Protein AF-A0A7N5KHZ0-F1 (afdb_monomer_lite)

pLDDT: mean 70.17, std 13.15, range [31.8, 85.38]

Sequence (88 aa):
IVLENVKVMQTKVPKSRKGKKSKSVNKDPYIFKRLLGRASVITVLQNPLTDGLHPVVRNHSAMLQRPVLSDRNNTVLCFFFINTQIKF

Secondary structure (DSSP, 8-state):
-EEEEEEEEEEE-PPPPTT-PPPPEEE--EEEEEE--GGGEEEEEE-GGGSSSPPEEEE-S------EEEETTS-EEEEE--------

Radius of gyration: 15.02 Å; chains: 1; bounding box: 32×31×41 Å

Organism: Ailuropoda melanoleuca (NCBI:txid9646)

Structure (mmCIF, N/CA/C/O backbone):
data_AF-A0A7N5KHZ0-F1
#
_entry.id   AF-A0A7N5KHZ0-F1
#
loop_
_atom_site.group_PDB
_atom_site.id
_atom_site.type_symbol
_atom_site.label_atom_id
_atom_site.label_alt_id
_atom_site.label_comp_id
_atom_site.label_asym_id
_atom_site.label_entity_id
_atom_site.label_seq_id
_atom_site.pdbx_PDB_ins_code
_atom_site.Cartn_x
_atom_site.Cartn_y
_atom_site.Cartn_z
_atom_site.occupancy
_atom_site.B_iso_or_equiv
_atom_site.auth_seq_id
_atom_site.auth_comp_id
_atom_site.auth_asym_id
_atom_site.auth_atom_id
_atom_site.pdbx_PDB_model_num
ATOM 1 N N . ILE A 1 1 ? 9.436 -5.945 0.400 1.00 76.62 1 ILE A N 1
ATOM 2 C CA . ILE A 1 1 ? 8.948 -5.646 -0.965 1.00 76.62 1 ILE A CA 1
ATOM 3 C C . ILE A 1 1 ? 9.265 -4.186 -1.234 1.00 76.62 1 ILE A C 1
ATOM 5 O O . ILE A 1 1 ? 9.008 -3.362 -0.360 1.00 76.62 1 ILE A O 1
ATOM 9 N N . VAL A 1 2 ? 9.896 -3.891 -2.368 1.00 80.94 2 VAL A N 1
ATOM 10 C CA . VAL A 1 2 ? 10.161 -2.517 -2.814 1.00 80.94 2 VAL A CA 1
ATOM 11 C C . VAL A 1 2 ? 9.067 -2.162 -3.808 1.00 80.94 2 VAL A C 1
ATOM 13 O O . VAL A 1 2 ? 8.819 -2.942 -4.722 1.00 80.94 2 VAL A O 1
ATOM 16 N N . LEU A 1 3 ? 8.402 -1.031 -3.606 1.00 81.06 3 LEU A N 1
ATOM 17 C CA . LEU A 1 3 ? 7.461 -0.468 -4.565 1.00 81.06 3 LEU A CA 1
ATOM 18 C C . LEU A 1 3 ? 7.960 0.911 -4.991 1.00 81.06 3 LEU A C 1
ATOM 20 O O . LEU A 1 3 ? 8.448 1.682 -4.161 1.00 81.06 3 LEU A O 1
ATOM 24 N N . GLU A 1 4 ? 7.825 1.223 -6.267 1.00 85.31 4 GLU A N 1
ATOM 25 C CA . GLU A 1 4 ? 8.153 2.527 -6.841 1.00 85.31 4 GLU A CA 1
ATOM 26 C C . GLU A 1 4 ? 6.860 3.163 -7.349 1.00 85.31 4 GLU A C 1
ATOM 28 O O . GLU A 1 4 ? 5.897 2.453 -7.603 1.00 85.31 4 GLU A O 1
ATOM 33 N N . ASN A 1 5 ? 6.805 4.490 -7.450 1.00 85.38 5 ASN A N 1
ATOM 34 C CA . ASN A 1 5 ? 5.686 5.211 -8.065 1.00 85.38 5 ASN A CA 1
ATOM 35 C C . ASN A 1 5 ? 4.299 4.867 -7.490 1.00 85.38 5 ASN A C 1
ATOM 37 O O . ASN A 1 5 ? 3.316 4.674 -8.206 1.00 85.38 5 ASN A O 1
ATOM 41 N N . VAL A 1 6 ? 4.214 4.812 -6.163 1.00 80.94 6 VAL A N 1
ATOM 42 C CA . VAL A 1 6 ? 3.051 4.292 -5.447 1.00 80.94 6 VAL A CA 1
ATOM 43 C C . VAL A 1 6 ? 2.072 5.399 -5.088 1.00 80.94 6 VAL A C 1
ATOM 45 O O . VAL A 1 6 ? 2.444 6.404 -4.481 1.00 80.94 6 VAL A O 1
ATOM 48 N N . LYS A 1 7 ? 0.786 5.168 -5.336 1.00 85.12 7 LYS A N 1
ATOM 49 C CA . LYS A 1 7 ? -0.314 5.959 -4.786 1.00 85.12 7 LYS A CA 1
ATOM 50 C C . LYS A 1 7 ? -0.845 5.299 -3.516 1.00 85.12 7 LYS A C 1
ATOM 52 O O . LYS A 1 7 ? -1.340 4.172 -3.543 1.00 85.12 7 LYS A O 1
ATOM 57 N N . VAL A 1 8 ? -0.769 6.002 -2.389 1.00 83.31 8 VAL A N 1
ATOM 58 C CA . VAL A 1 8 ? -1.346 5.542 -1.120 1.00 83.31 8 VAL A CA 1
ATOM 59 C C . VAL A 1 8 ? -2.776 6.023 -1.024 1.00 83.31 8 VAL A C 1
ATOM 61 O O . VAL A 1 8 ? -2.981 7.197 -0.797 1.00 83.31 8 VAL A O 1
ATOM 64 N N . MET A 1 9 ? -3.764 5.151 -1.127 1.00 82.81 9 MET A N 1
ATOM 65 C CA . MET A 1 9 ? -5.153 5.494 -0.849 1.00 82.81 9 MET A CA 1
ATOM 66 C C . MET A 1 9 ? -5.439 5.355 0.644 1.00 82.81 9 MET A C 1
ATOM 68 O O . MET A 1 9 ? -5.420 4.257 1.214 1.00 82.81 9 MET A O 1
ATOM 72 N N . GLN A 1 10 ? -5.676 6.489 1.300 1.00 81.56 10 GLN A N 1
ATOM 73 C CA . GLN A 1 10 ? -5.947 6.533 2.729 1.00 81.56 10 GLN A CA 1
ATOM 74 C C . GLN A 1 10 ? -7.189 7.365 3.027 1.00 81.56 10 GLN A C 1
ATOM 76 O O . GLN A 1 10 ? -7.183 8.594 2.979 1.00 81.56 10 GLN A O 1
ATOM 81 N N . THR A 1 11 ? -8.230 6.691 3.503 1.00 81.62 11 THR A N 1
ATOM 82 C CA . THR A 1 11 ? -9.374 7.364 4.109 1.00 81.62 11 THR A CA 1
ATOM 83 C C . THR A 1 11 ? -9.080 7.664 5.577 1.00 81.62 11 THR A C 1
ATOM 85 O O . THR A 1 11 ? -8.819 6.765 6.375 1.00 81.62 11 THR A O 1
ATOM 88 N N . LYS A 1 12 ? -9.103 8.944 5.947 1.00 78.94 12 LYS A N 1
ATOM 89 C CA . LYS A 1 12 ? -8.968 9.408 7.329 1.00 78.94 12 LYS A CA 1
ATOM 90 C C . LYS A 1 12 ? -10.341 9.793 7.851 1.00 78.94 12 LYS A C 1
ATOM 92 O O . LYS A 1 12 ? -11.027 10.613 7.248 1.00 78.94 12 LYS A O 1
ATOM 97 N N . VAL A 1 13 ? -10.726 9.250 8.998 1.00 80.88 13 VAL A N 1
ATOM 98 C CA . VAL A 1 13 ? -11.872 9.760 9.753 1.00 80.88 13 VAL A CA 1
ATOM 99 C C . VAL A 1 13 ? -11.326 10.803 10.733 1.00 80.88 13 VAL A C 1
ATOM 101 O O . VAL A 1 13 ? -10.542 10.443 11.614 1.00 80.88 13 VAL A O 1
ATOM 104 N N . PRO A 1 14 ? -11.647 12.099 10.571 1.00 79.94 14 PRO A N 1
ATOM 105 C CA . PRO A 1 14 ? -11.165 13.128 11.484 1.00 79.94 14 PRO A CA 1
ATOM 106 C C . PRO A 1 14 ? -11.647 12.837 12.906 1.00 79.94 14 PRO A C 1
ATOM 108 O O . PRO A 1 14 ? -12.783 12.393 13.091 1.00 79.94 14 PRO A O 1
ATOM 111 N N . LYS A 1 15 ? -10.829 13.133 13.922 1.00 79.19 15 LYS A N 1
ATOM 112 C CA . LYS A 1 15 ? -11.293 13.076 15.315 1.00 79.19 15 LYS A CA 1
ATOM 113 C C . LYS A 1 15 ? -12.434 14.080 15.483 1.00 79.19 15 LYS A C 1
ATOM 115 O O . LYS A 1 15 ? -12.248 15.271 15.254 1.00 79.19 15 LYS A O 1
ATOM 120 N N . SER A 1 16 ? -13.616 13.587 15.831 1.00 79.19 16 SER A N 1
ATOM 121 C CA . SER A 1 16 ? -14.796 14.425 16.019 1.00 79.19 16 SER A CA 1
ATOM 122 C C . SER A 1 16 ? -14.961 14.831 17.481 1.00 79.19 16 SER A C 1
ATOM 124 O O . SER A 1 16 ? -14.551 14.104 18.389 1.00 79.19 16 SER A O 1
ATOM 126 N N . ARG A 1 17 ? -15.600 15.981 17.719 1.00 76.75 17 ARG A N 1
ATOM 127 C CA . ARG A 1 17 ? -16.027 16.397 19.061 1.00 76.75 17 ARG A CA 1
ATOM 128 C C . ARG A 1 17 ? -17.080 15.408 19.581 1.00 76.75 17 ARG A C 1
ATOM 130 O O . ARG A 1 17 ? -17.912 14.924 18.810 1.00 76.75 17 ARG A O 1
ATOM 137 N N . LYS A 1 18 ? -17.034 15.113 20.887 1.00 77.06 18 LYS A N 1
ATOM 138 C CA . LYS A 1 18 ? -17.925 14.158 21.572 1.00 77.06 18 LYS A CA 1
ATOM 139 C C . LYS A 1 18 ? -19.385 14.382 21.145 1.00 77.06 18 LYS A C 1
ATOM 141 O O . LYS A 1 18 ? -19.898 15.488 21.279 1.00 77.06 18 LYS A O 1
ATOM 146 N N . GLY A 1 19 ? -20.011 13.345 20.585 1.00 76.69 19 GLY A N 1
ATOM 147 C CA . GLY A 1 19 ? -21.410 13.364 20.137 1.00 76.69 19 GLY A CA 1
ATOM 148 C C . GLY A 1 19 ? -21.658 13.657 18.649 1.00 76.69 19 GLY A C 1
ATOM 149 O O . GLY A 1 19 ? -22.797 13.533 18.212 1.00 76.69 19 GLY A O 1
ATOM 150 N N . LYS A 1 20 ? -20.643 13.995 17.837 1.00 80.56 20 LYS A N 1
ATOM 151 C CA . LYS A 1 20 ? -20.810 14.171 16.377 1.00 80.56 20 LYS A CA 1
ATOM 152 C C . LYS A 1 20 ? -20.050 13.101 15.595 1.00 80.56 20 LYS A C 1
ATOM 154 O O . LYS A 1 20 ? -18.908 12.801 15.928 1.00 80.56 20 LYS A O 1
ATOM 159 N N . LYS A 1 21 ? -20.641 12.556 14.527 1.00 79.31 21 LYS A N 1
ATOM 160 C CA . LYS A 1 21 ? -19.924 11.721 13.546 1.00 79.31 21 LYS A CA 1
ATOM 161 C C . LYS A 1 21 ? -19.241 12.635 12.522 1.00 79.31 21 LYS A C 1
ATOM 163 O O . LYS A 1 21 ? -19.883 13.533 11.983 1.00 79.31 21 LYS A O 1
ATOM 168 N N . SER A 1 22 ? -17.948 12.441 12.281 1.00 81.12 22 SER A N 1
ATOM 169 C CA . SER A 1 22 ? -17.194 13.181 11.263 1.00 81.12 22 SER A CA 1
ATOM 170 C C . SER A 1 22 ? -17.290 12.477 9.911 1.00 81.12 22 SER A C 1
ATOM 172 O O . SER A 1 22 ? -17.311 11.248 9.833 1.00 81.12 22 SER A O 1
ATOM 174 N N . LYS A 1 23 ? -17.346 13.259 8.828 1.00 85.38 23 LYS A N 1
ATOM 175 C CA . LYS A 1 23 ? -17.263 12.711 7.471 1.00 85.38 23 LYS A CA 1
ATOM 176 C C . LYS A 1 23 ? -15.846 12.200 7.222 1.00 85.38 23 LYS A C 1
ATOM 178 O O . LYS A 1 23 ? -14.873 12.868 7.573 1.00 85.38 23 LYS A O 1
ATOM 183 N N . SER A 1 24 ? -15.737 11.026 6.615 1.00 80.69 24 SER A N 1
ATOM 184 C CA . SER A 1 24 ? -14.462 10.482 6.162 1.00 80.69 24 SER A CA 1
ATOM 185 C C . SER A 1 24 ? -13.875 11.350 5.050 1.00 80.69 24 SER A C 1
ATOM 187 O O . SER A 1 24 ? -14.586 11.746 4.129 1.00 80.69 24 SER A O 1
ATOM 189 N N . VAL A 1 25 ? -12.576 11.619 5.117 1.00 82.19 25 VAL A N 1
ATOM 190 C CA . VAL A 1 25 ? -11.836 12.386 4.112 1.00 82.19 25 VAL A CA 1
ATOM 191 C C . VAL A 1 25 ? -10.826 11.460 3.454 1.00 82.19 25 VAL A C 1
ATOM 193 O O . VAL A 1 25 ? -9.979 10.892 4.144 1.00 82.19 25 VAL A O 1
ATOM 196 N N . ASN A 1 26 ? -10.891 11.316 2.131 1.00 82.38 26 ASN A N 1
ATOM 197 C CA . ASN A 1 26 ? -9.883 10.561 1.395 1.00 82.38 26 ASN A CA 1
ATOM 198 C C . ASN A 1 26 ? -8.663 11.444 1.096 1.00 82.38 26 ASN A C 1
ATOM 200 O O . ASN A 1 26 ? -8.813 12.578 0.638 1.00 82.38 26 ASN A O 1
ATOM 204 N N . LYS A 1 27 ? -7.460 10.948 1.388 1.00 82.06 27 LYS A N 1
ATOM 205 C CA . LYS A 1 27 ? -6.191 11.604 1.062 1.00 82.06 27 LYS A CA 1
ATOM 206 C C . LYS A 1 27 ? -5.289 10.589 0.391 1.00 82.06 27 LYS A C 1
ATOM 208 O O . LYS A 1 27 ? -4.908 9.609 1.027 1.00 82.06 27 LYS A O 1
ATOM 213 N N . ASP A 1 28 ? -4.900 10.896 -0.842 1.00 83.8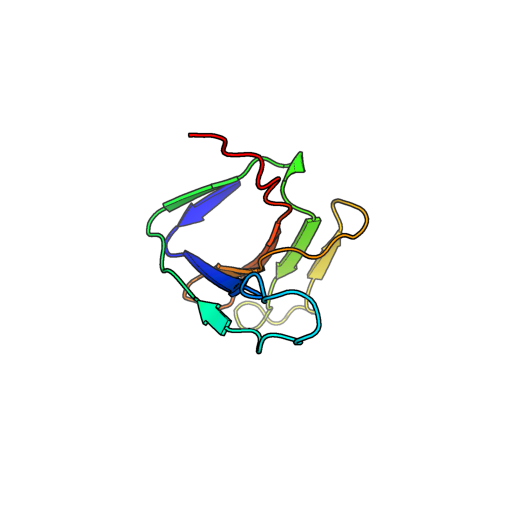8 28 ASP A N 1
ATOM 214 C CA . ASP A 1 28 ? -4.145 9.961 -1.661 1.00 83.88 28 ASP A CA 1
ATOM 215 C C . ASP A 1 28 ? -2.731 10.465 -1.996 1.00 83.88 28 ASP A C 1
ATOM 217 O O . ASP A 1 28 ? -2.503 10.925 -3.118 1.00 83.88 28 ASP A O 1
ATOM 221 N N . PRO A 1 29 ? -1.767 10.452 -1.055 1.00 83.44 29 PRO A N 1
ATOM 222 C CA . PRO A 1 29 ? -0.425 10.921 -1.364 1.00 83.44 29 PRO A CA 1
ATOM 223 C C . PRO A 1 29 ? 0.288 9.983 -2.345 1.00 83.44 29 PRO A C 1
ATOM 225 O O . PRO A 1 29 ? 0.214 8.755 -2.237 1.00 83.44 29 PRO A O 1
ATOM 228 N N . TYR A 1 30 ? 1.026 10.589 -3.272 1.00 84.12 30 TYR A N 1
ATOM 229 C CA . TYR A 1 30 ? 1.950 9.889 -4.154 1.00 84.12 30 TYR A CA 1
ATOM 230 C C . TYR A 1 30 ? 3.324 9.780 -3.491 1.00 84.12 30 TYR A C 1
ATOM 232 O O . TYR A 1 30 ? 3.838 10.756 -2.943 1.00 84.12 30 TYR A O 1
ATOM 240 N N . ILE A 1 31 ? 3.911 8.588 -3.523 1.00 83.00 31 ILE A N 1
ATOM 241 C CA . ILE A 1 31 ? 5.218 8.286 -2.947 1.00 83.00 31 ILE A CA 1
ATOM 242 C C . ILE A 1 31 ? 6.075 7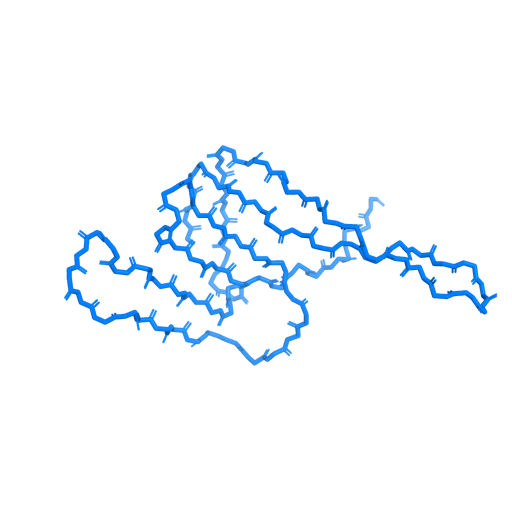.651 -4.035 1.00 83.00 31 ILE A C 1
ATOM 244 O O . ILE A 1 31 ? 5.762 6.577 -4.541 1.00 83.00 31 ILE A O 1
ATOM 248 N N . PHE A 1 32 ? 7.195 8.296 -4.350 1.00 80.94 32 PHE A N 1
ATOM 249 C CA . PHE A 1 32 ? 8.090 7.844 -5.413 1.00 80.94 32 PHE A CA 1
ATOM 250 C C . PHE A 1 32 ? 8.717 6.470 -5.132 1.00 80.94 32 PHE A C 1
ATOM 252 O O . PHE A 1 32 ? 8.887 5.673 -6.047 1.00 80.94 32 PHE A O 1
ATOM 259 N N . LYS A 1 33 ? 9.033 6.156 -3.870 1.00 83.44 33 LYS A N 1
ATOM 260 C CA . LYS A 1 33 ? 9.592 4.856 -3.479 1.00 83.44 33 LYS A CA 1
ATOM 261 C C . LYS A 1 33 ? 9.187 4.478 -2.063 1.00 83.44 33 LYS A C 1
ATOM 263 O O . LYS A 1 33 ? 9.246 5.305 -1.154 1.00 83.44 33 LYS A O 1
ATOM 268 N N . ARG A 1 34 ? 8.785 3.224 -1.857 1.00 82.75 34 ARG A N 1
ATOM 269 C CA . ARG A 1 34 ? 8.365 2.705 -0.553 1.00 82.75 34 ARG A CA 1
ATOM 270 C C . ARG A 1 34 ? 8.896 1.299 -0.308 1.00 82.75 34 ARG A C 1
ATOM 272 O O . ARG A 1 34 ? 8.656 0.381 -1.087 1.00 82.75 34 ARG A O 1
ATOM 279 N N . LEU A 1 35 ? 9.566 1.128 0.830 1.00 80.44 35 LEU A N 1
ATOM 280 C CA . LEU A 1 35 ? 9.945 -0.180 1.352 1.00 80.44 35 LEU A CA 1
ATOM 281 C C . LEU A 1 35 ? 8.845 -0.710 2.275 1.00 80.44 35 LEU A C 1
ATOM 283 O O . LEU A 1 35 ? 8.337 0.014 3.131 1.00 80.44 35 LEU A O 1
ATOM 287 N N . LEU A 1 36 ? 8.489 -1.979 2.112 1.00 79.38 36 LEU A N 1
ATOM 288 C CA . LEU A 1 36 ? 7.464 -2.643 2.909 1.00 79.38 36 LEU A CA 1
ATOM 289 C C . LEU A 1 36 ? 7.989 -3.966 3.459 1.00 79.38 36 LEU A C 1
ATOM 291 O O . LEU A 1 36 ? 8.524 -4.794 2.711 1.00 79.38 36 LEU A O 1
ATOM 295 N N . GLY A 1 37 ? 7.811 -4.178 4.761 1.00 81.25 37 GLY A N 1
ATOM 296 C CA . GLY A 1 37 ? 8.076 -5.463 5.403 1.00 81.25 37 GLY A CA 1
ATOM 297 C C . GLY A 1 37 ? 7.031 -6.507 5.000 1.00 81.25 37 GLY A C 1
ATOM 298 O O . GLY A 1 37 ? 5.875 -6.174 4.767 1.00 81.25 37 GLY A O 1
ATOM 299 N N . ARG A 1 38 ? 7.409 -7.790 4.927 1.00 75.31 38 ARG A N 1
ATOM 300 C CA . ARG A 1 38 ? 6.456 -8.864 4.573 1.00 75.31 38 ARG A CA 1
ATOM 301 C C . ARG A 1 38 ? 5.307 -8.983 5.582 1.00 75.31 38 ARG A C 1
ATOM 303 O O . ARG A 1 38 ? 4.178 -9.201 5.173 1.00 75.31 38 ARG A O 1
ATOM 310 N N . ALA A 1 39 ? 5.585 -8.765 6.868 1.00 77.81 39 ALA A N 1
ATOM 311 C CA . ALA A 1 39 ? 4.582 -8.813 7.932 1.00 77.81 39 ALA A CA 1
ATOM 312 C C . ALA A 1 39 ? 3.610 -7.617 7.932 1.00 77.81 39 ALA A C 1
ATOM 314 O O . A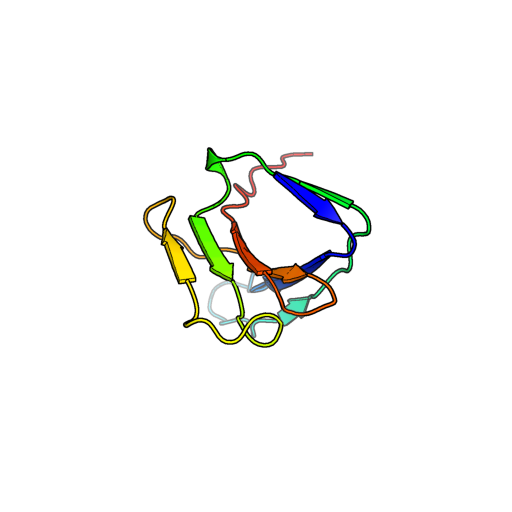LA A 1 39 ? 2.559 -7.687 8.562 1.00 77.81 39 ALA A O 1
ATOM 315 N N . SER A 1 40 ? 3.943 -6.513 7.249 1.00 74.56 40 SER A N 1
ATOM 316 C CA . SER A 1 40 ? 3.054 -5.349 7.162 1.00 74.56 40 SER A CA 1
ATOM 317 C C . SER A 1 40 ? 2.093 -5.412 5.976 1.00 74.56 40 SER A C 1
ATOM 319 O O . SER A 1 40 ? 1.186 -4.583 5.920 1.00 74.56 40 SER A O 1
ATOM 321 N N . VAL A 1 41 ? 2.275 -6.373 5.061 1.00 74.12 41 VAL A N 1
ATOM 322 C CA . VAL A 1 41 ? 1.421 -6.630 3.892 1.00 74.12 41 VAL A CA 1
ATOM 323 C C . VAL A 1 41 ? 0.363 -7.659 4.264 1.00 74.12 41 VAL A C 1
ATOM 325 O O . VAL A 1 41 ? 0.661 -8.666 4.899 1.00 74.12 41 VAL A O 1
ATOM 328 N N . ILE A 1 42 ? -0.874 -7.425 3.844 1.00 76.69 42 ILE A N 1
ATOM 329 C CA . ILE A 1 42 ? -2.023 -8.248 4.239 1.00 76.69 42 ILE A CA 1
ATOM 330 C C . ILE A 1 42 ? -2.665 -8.952 3.089 1.00 76.69 42 ILE A C 1
ATOM 332 O O . ILE A 1 42 ? -2.943 -10.133 3.192 1.00 76.69 42 ILE A O 1
ATOM 336 N N . THR A 1 43 ? -2.916 -8.232 2.015 1.00 74.94 43 THR A N 1
ATOM 337 C CA . THR A 1 43 ? -3.438 -8.828 0.804 1.00 74.94 43 THR A CA 1
ATOM 338 C C . THR A 1 43 ? -2.734 -8.141 -0.339 1.00 74.94 43 THR A C 1
ATOM 340 O O . THR A 1 43 ? -2.579 -6.916 -0.324 1.00 74.94 43 THR A O 1
ATOM 343 N N . VAL A 1 44 ? -2.271 -8.935 -1.291 1.00 78.94 44 VAL A N 1
ATOM 344 C CA . VAL A 1 44 ? -1.788 -8.459 -2.580 1.00 78.94 44 VAL A CA 1
ATOM 345 C C . VAL A 1 44 ? -2.793 -8.935 -3.608 1.00 78.94 44 VAL A C 1
ATOM 347 O O . VAL A 1 44 ? -3.004 -10.138 -3.755 1.00 78.94 44 VAL A O 1
ATOM 350 N N . LEU A 1 45 ? -3.431 -7.990 -4.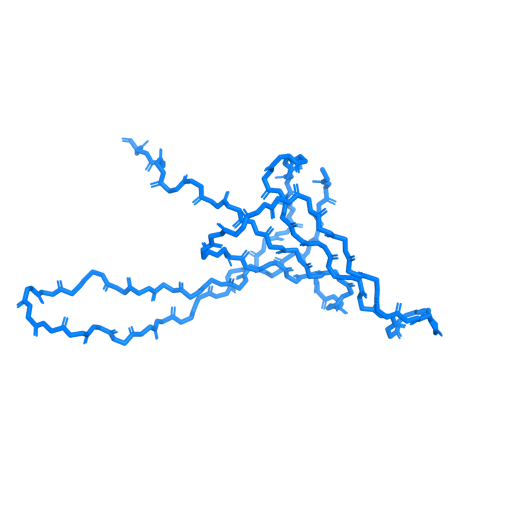284 1.00 76.94 45 LEU A N 1
ATOM 351 C CA . LEU A 1 45 ? -4.230 -8.254 -5.468 1.00 76.94 45 LEU A CA 1
ATOM 352 C C . LEU A 1 45 ? -3.421 -7.795 -6.676 1.00 76.94 45 LEU A C 1
ATOM 354 O O . LEU A 1 45 ? -3.067 -6.620 -6.783 1.00 76.94 45 LEU A O 1
ATOM 358 N N . GLN A 1 46 ? -3.129 -8.733 -7.568 1.00 76.81 46 GLN A N 1
ATOM 359 C CA . GLN A 1 46 ? -2.512 -8.438 -8.852 1.00 76.81 46 GLN A CA 1
ATOM 360 C C . GLN A 1 46 ? -3.613 -8.302 -9.904 1.00 76.81 46 GLN A C 1
ATOM 362 O O . GLN A 1 46 ? -4.402 -9.226 -10.106 1.00 76.81 46 GLN A O 1
ATOM 367 N N . ASN A 1 47 ? -3.693 -7.132 -10.529 1.00 70.75 47 ASN A N 1
ATOM 368 C CA . ASN A 1 47 ? -4.625 -6.854 -11.610 1.00 70.75 47 ASN A CA 1
ATOM 369 C C . ASN A 1 47 ? -4.063 -7.429 -12.924 1.00 70.75 47 ASN A C 1
ATOM 371 O O . ASN A 1 47 ? -2.969 -7.036 -13.330 1.00 70.75 47 ASN A O 1
ATOM 375 N N . PRO A 1 48 ? -4.793 -8.323 -13.602 1.00 66.94 48 PRO A N 1
ATOM 376 C CA . PRO A 1 48 ? -4.293 -9.025 -14.777 1.00 66.94 48 PRO A CA 1
ATOM 377 C C . PRO A 1 48 ? -4.478 -8.284 -16.103 1.00 66.94 48 PRO A C 1
ATOM 379 O O . PRO A 1 48 ? -4.221 -8.836 -17.162 1.00 66.94 48 PRO A O 1
ATOM 382 N N . LEU A 1 49 ? -4.885 -7.014 -16.102 1.00 64.81 49 LEU A N 1
ATOM 383 C CA . LEU A 1 49 ? -4.993 -6.232 -17.345 1.00 64.81 49 LEU A CA 1
ATOM 384 C C . LEU A 1 49 ? -3.667 -6.116 -18.140 1.00 64.81 49 LEU A C 1
ATOM 386 O O . LEU A 1 49 ? -3.671 -5.579 -19.241 1.00 64.81 49 LEU A O 1
ATOM 390 N N . THR A 1 50 ? -2.546 -6.612 -17.601 1.00 56.28 50 THR A N 1
ATOM 391 C CA . THR A 1 50 ? -1.221 -6.668 -18.252 1.00 56.28 50 THR A CA 1
ATOM 392 C C . THR A 1 50 ? -0.773 -8.069 -18.694 1.00 56.28 50 THR A C 1
ATOM 394 O O . THR A 1 50 ? 0.162 -8.157 -19.474 1.00 56.28 50 THR A O 1
ATOM 397 N N . ASP A 1 51 ? -1.447 -9.136 -18.266 1.00 53.00 51 ASP A N 1
ATOM 398 C CA . ASP A 1 51 ? -1.200 -10.533 -18.654 1.00 53.00 51 ASP A CA 1
ATOM 399 C C . ASP A 1 51 ? -2.531 -11.249 -18.439 1.00 53.00 51 ASP A C 1
ATOM 401 O O . ASP A 1 51 ? -2.964 -11.281 -17.292 1.00 53.00 51 ASP A O 1
ATOM 405 N N . GLY A 1 52 ? -3.191 -11.770 -19.484 1.00 55.06 52 GLY A N 1
ATOM 406 C CA . GLY A 1 52 ? -4.588 -12.265 -19.509 1.00 55.06 52 GLY A CA 1
ATOM 407 C C . GLY A 1 52 ? -4.964 -13.438 -18.578 1.00 55.06 52 GLY A C 1
ATOM 408 O O . GLY A 1 52 ? -5.736 -14.316 -18.951 1.00 55.06 52 GLY A O 1
ATOM 409 N N . LEU A 1 53 ? -4.412 -13.470 -17.373 1.00 54.19 53 LEU A N 1
ATOM 410 C CA . LEU A 1 53 ? -4.614 -14.418 -16.298 1.00 54.19 53 LEU A CA 1
ATOM 411 C C . LEU A 1 53 ? -5.729 -13.926 -15.359 1.00 54.19 53 LEU A C 1
ATOM 413 O O . LEU A 1 53 ? -6.111 -12.769 -15.360 1.00 54.19 53 LEU A O 1
ATOM 417 N N . HIS A 1 54 ? -6.304 -14.786 -14.529 1.00 56.47 54 HIS A N 1
ATOM 418 C CA . HIS A 1 54 ? -7.293 -14.347 -13.540 1.00 56.47 54 HIS A CA 1
ATOM 419 C C . HIS A 1 54 ? -6.643 -13.483 -12.433 1.00 56.47 54 HIS A C 1
ATOM 421 O O . HIS A 1 54 ? -5.473 -13.705 -12.110 1.00 56.47 54 HIS A O 1
ATOM 427 N N . PRO A 1 55 ? -7.367 -12.535 -11.799 1.00 59.38 55 PRO A N 1
ATOM 428 C CA . PRO A 1 55 ? -6.832 -11.765 -10.678 1.00 59.38 55 PRO A CA 1
ATOM 429 C C . PRO A 1 55 ? -6.394 -12.697 -9.542 1.00 59.38 55 PRO A C 1
ATOM 431 O O . PRO A 1 55 ? -7.199 -13.451 -8.993 1.00 59.38 55 PRO A O 1
ATOM 434 N N . VAL A 1 56 ? -5.112 -12.642 -9.176 1.00 64.38 56 VAL A N 1
ATOM 435 C CA . VAL A 1 56 ? -4.552 -13.464 -8.095 1.00 64.38 56 VAL A CA 1
ATOM 436 C C . VAL A 1 56 ? -4.594 -12.666 -6.796 1.00 64.38 56 VAL A C 1
ATOM 438 O O . VAL A 1 56 ? -3.902 -11.656 -6.648 1.00 64.38 56 VAL A O 1
ATOM 441 N N . VAL A 1 57 ? -5.398 -13.138 -5.841 1.00 67.38 57 VAL A N 1
ATOM 442 C CA . VAL A 1 57 ? -5.474 -12.599 -4.478 1.00 67.38 57 VAL A CA 1
ATOM 443 C C . VAL A 1 57 ? -4.592 -13.443 -3.565 1.00 67.38 57 VAL A C 1
ATOM 445 O O . VAL A 1 57 ? -4.848 -14.628 -3.366 1.00 67.38 57 VAL A O 1
ATOM 448 N N . ARG A 1 58 ? -3.559 -12.838 -2.975 1.00 69.75 58 ARG A N 1
ATOM 449 C CA . ARG A 1 58 ? -2.692 -13.488 -1.980 1.00 69.75 58 ARG A CA 1
ATOM 450 C C . ARG A 1 58 ? -2.915 -12.851 -0.621 1.00 69.75 58 ARG A C 1
ATOM 452 O O . ARG A 1 58 ? -2.620 -11.672 -0.451 1.00 69.75 58 ARG A O 1
ATOM 459 N N . ASN A 1 59 ? -3.429 -13.621 0.336 1.00 64.12 59 ASN A N 1
ATOM 460 C CA . ASN A 1 59 ? -3.615 -13.178 1.716 1.00 64.12 59 ASN A CA 1
ATOM 461 C C . ASN A 1 59 ? -2.394 -13.558 2.567 1.00 64.12 59 ASN A C 1
ATOM 463 O O . ASN A 1 59 ? -1.942 -14.697 2.566 1.00 64.12 59 ASN A O 1
ATOM 467 N N . HIS A 1 60 ? -1.874 -12.582 3.295 1.00 66.31 60 HIS A N 1
ATOM 468 C CA . HIS A 1 60 ? -0.680 -12.627 4.129 1.00 66.31 60 HIS A CA 1
ATOM 469 C C . HIS A 1 60 ? -0.983 -12.327 5.615 1.00 66.31 60 HIS A C 1
ATOM 471 O O . HIS A 1 60 ? -0.109 -12.539 6.449 1.00 66.31 60 HIS A O 1
ATOM 477 N N . SER A 1 61 ? -2.189 -11.848 5.983 1.00 62.59 61 SER A N 1
ATOM 478 C CA . SER A 1 61 ? -2.563 -11.578 7.389 1.00 62.59 61 SER A CA 1
ATOM 479 C C . SER A 1 61 ? -4.083 -11.422 7.611 1.00 62.59 61 SER A C 1
ATOM 481 O O . SER A 1 61 ? -4.795 -10.930 6.738 1.00 62.59 61 SER A O 1
ATOM 483 N N . ALA A 1 62 ? -4.592 -11.773 8.799 1.00 53.44 62 ALA A N 1
ATOM 484 C CA . ALA A 1 62 ? -6.001 -11.605 9.185 1.00 53.44 62 ALA A CA 1
ATOM 485 C C . ALA A 1 62 ? -6.349 -10.138 9.535 1.00 53.44 62 ALA A C 1
ATOM 487 O O . ALA A 1 62 ? -5.493 -9.367 9.964 1.00 53.44 62 ALA A O 1
ATOM 488 N N . MET A 1 63 ? -7.589 -9.739 9.246 1.00 47.50 63 MET A N 1
ATOM 489 C CA . MET A 1 63 ? -8.159 -8.383 9.097 1.00 47.50 63 MET A CA 1
ATOM 490 C C . MET A 1 63 ? -7.847 -7.320 10.169 1.00 47.50 63 MET A C 1
ATOM 492 O O . MET A 1 63 ? -7.909 -7.619 11.349 1.00 47.50 63 MET A O 1
ATOM 496 N N . LEU A 1 64 ? -7.683 -6.056 9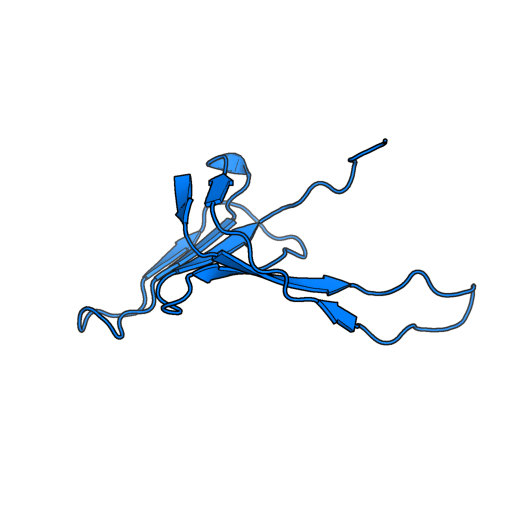.731 1.00 47.25 64 LEU A N 1
ATOM 497 C CA . LEU A 1 64 ? -8.090 -4.793 10.393 1.00 47.25 64 LEU A CA 1
ATOM 498 C C . LEU A 1 64 ? -8.205 -3.685 9.313 1.00 47.25 64 LEU A C 1
ATOM 500 O O . LEU A 1 64 ? -7.767 -3.902 8.190 1.00 47.25 64 LEU A O 1
ATOM 504 N N . GLN A 1 65 ? -8.813 -2.523 9.585 1.00 52.19 65 GLN A N 1
ATOM 505 C CA . GLN A 1 65 ? -8.936 -1.425 8.599 1.00 52.19 65 GLN A CA 1
ATOM 506 C C . GLN A 1 65 ? -7.550 -0.929 8.149 1.00 52.19 65 GLN A C 1
ATOM 508 O O . GLN A 1 65 ? -6.733 -0.517 8.973 1.00 52.19 65 GLN A O 1
ATOM 513 N N . ARG A 1 66 ? -7.264 -1.017 6.843 1.00 56.78 66 ARG A N 1
ATOM 514 C CA . ARG A 1 66 ? -5.904 -0.941 6.286 1.00 56.78 66 ARG A CA 1
ATOM 515 C C . ARG A 1 66 ? -5.838 0.028 5.100 1.00 56.78 66 ARG A C 1
ATOM 517 O O . ARG A 1 66 ? -6.659 -0.104 4.195 1.00 56.78 66 ARG A O 1
ATOM 524 N N . PRO A 1 67 ? -4.896 0.992 5.073 1.00 60.00 67 PRO A N 1
ATOM 525 C CA . PRO A 1 67 ? -4.609 1.781 3.876 1.00 60.00 67 PRO A CA 1
ATOM 526 C C . PRO A 1 67 ? -4.229 0.891 2.692 1.00 60.00 67 PRO A C 1
ATOM 528 O O . PRO A 1 67 ? -3.555 -0.132 2.851 1.00 60.00 67 PRO A O 1
ATOM 531 N N . VAL A 1 68 ? -4.662 1.321 1.512 1.00 69.81 68 VAL A N 1
ATOM 532 C CA . VAL A 1 68 ? -4.521 0.596 0.251 1.00 69.81 68 VAL A CA 1
ATOM 533 C C . VAL A 1 68 ? -3.457 1.287 -0.587 1.00 69.81 68 VAL A C 1
ATOM 535 O O . VAL A 1 68 ? -3.472 2.504 -0.708 1.00 69.81 68 VAL A O 1
ATOM 538 N N . LEU A 1 69 ? -2.515 0.547 -1.154 1.00 67.94 69 LEU A N 1
ATOM 539 C CA . LEU A 1 69 ? -1.546 1.073 -2.112 1.00 67.94 69 LEU A CA 1
ATOM 540 C C . LEU A 1 69 ? -1.875 0.555 -3.491 1.00 67.94 69 LEU A C 1
ATOM 542 O O . LEU A 1 69 ? -2.012 -0.652 -3.641 1.00 67.94 69 LEU A O 1
ATOM 546 N N . SER A 1 70 ? -1.938 1.455 -4.462 1.00 70.12 70 SER A N 1
ATOM 547 C CA . SER A 1 70 ? -1.953 1.114 -5.877 1.00 70.12 70 SER A CA 1
ATOM 548 C C . SER A 1 70 ? -0.652 1.607 -6.498 1.00 70.12 70 SER A C 1
ATOM 550 O O . SER A 1 70 ? -0.236 2.738 -6.235 1.00 70.12 70 SER A O 1
ATOM 552 N N . ASP A 1 71 ? 0.010 0.780 -7.296 1.00 70.62 71 ASP A N 1
ATOM 553 C CA . ASP A 1 71 ? 1.042 1.275 -8.211 1.00 70.62 71 ASP A CA 1
ATOM 554 C C . ASP A 1 71 ? 0.424 2.224 -9.261 1.00 70.62 71 ASP A C 1
ATOM 556 O O . ASP A 1 71 ? -0.781 2.156 -9.521 1.00 70.62 71 ASP A O 1
ATOM 560 N N . ARG A 1 72 ? 1.223 3.103 -9.884 1.00 65.62 72 ARG A N 1
ATOM 561 C CA . ARG A 1 72 ? 0.772 4.009 -10.961 1.00 65.62 72 ARG A CA 1
ATOM 562 C C . ARG A 1 72 ? -0.022 3.286 -12.053 1.00 65.62 72 ARG A C 1
ATOM 564 O O . ARG A 1 72 ? -0.973 3.858 -12.581 1.00 65.62 72 ARG A O 1
ATOM 571 N N . ASN A 1 73 ? 0.335 2.045 -12.367 1.00 64.75 73 ASN A N 1
ATOM 572 C CA . ASN A 1 73 ? -0.324 1.262 -13.410 1.00 64.75 73 ASN A CA 1
ATOM 573 C C . ASN A 1 73 ? -1.578 0.516 -12.914 1.00 64.75 73 ASN A C 1
ATOM 575 O O . ASN A 1 73 ? -2.166 -0.260 -13.662 1.00 64.75 73 ASN A O 1
ATOM 579 N N . ASN A 1 74 ? -1.991 0.712 -11.654 1.00 63.62 74 ASN A N 1
ATOM 580 C CA . ASN A 1 74 ? -3.064 -0.039 -10.991 1.00 63.62 74 ASN A CA 1
ATOM 581 C C . ASN A 1 74 ? -2.899 -1.566 -11.102 1.00 63.62 74 ASN A C 1
ATOM 583 O O . ASN A 1 74 ? -3.877 -2.314 -11.113 1.00 63.62 74 ASN A O 1
ATOM 587 N N . THR A 1 75 ? -1.655 -2.034 -11.214 1.00 62.69 75 THR A N 1
ATOM 588 C CA . THR A 1 75 ? -1.305 -3.447 -11.416 1.00 62.69 75 THR A CA 1
ATOM 589 C C . THR A 1 75 ? -1.238 -4.215 -10.107 1.00 62.69 75 THR A C 1
ATOM 591 O O . THR A 1 75 ? -1.503 -5.413 -10.077 1.00 62.69 75 THR A O 1
ATOM 594 N N . VAL A 1 76 ? -0.895 -3.538 -9.011 1.00 66.56 76 VAL A N 1
ATOM 595 C CA . VAL A 1 76 ? -0.720 -4.163 -7.702 1.00 66.56 76 VAL A CA 1
ATOM 596 C C . VAL A 1 76 ? -1.431 -3.337 -6.644 1.00 66.56 76 VAL A C 1
ATOM 598 O O . VAL A 1 76 ? -1.028 -2.211 -6.350 1.00 66.56 76 VAL A O 1
ATOM 601 N N . LEU A 1 77 ? -2.462 -3.932 -6.046 1.00 71.25 77 LEU A N 1
ATOM 602 C CA . LEU A 1 77 ? -3.179 -3.385 -4.906 1.00 71.25 77 LEU A CA 1
ATOM 603 C C . LEU A 1 77 ? -2.704 -4.080 -3.625 1.00 71.25 77 LEU A C 1
ATOM 605 O O . LEU A 1 77 ? -2.939 -5.273 -3.433 1.00 71.25 77 LEU A O 1
ATOM 609 N N . CYS A 1 78 ? -2.028 -3.350 -2.742 1.00 71.69 78 CYS A N 1
ATOM 610 C CA . CYS A 1 78 ? -1.536 -3.887 -1.474 1.00 71.69 78 CYS A CA 1
ATOM 611 C C . CYS A 1 78 ? -2.260 -3.257 -0.276 1.00 71.69 78 CYS A C 1
ATOM 613 O O . CYS A 1 78 ? -2.331 -2.035 -0.162 1.00 71.69 78 CYS A O 1
ATOM 615 N N . PHE A 1 79 ? -2.728 -4.077 0.664 1.00 71.12 79 PHE A N 1
ATOM 616 C CA . PHE A 1 79 ? -3.348 -3.620 1.915 1.00 71.12 79 PHE A CA 1
ATOM 617 C C . PHE A 1 79 ? -2.333 -3.681 3.067 1.00 71.12 79 PHE A C 1
ATOM 619 O O . PHE A 1 79 ? -1.693 -4.718 3.248 1.00 71.12 79 PHE A O 1
ATOM 626 N N . PHE A 1 80 ? -2.191 -2.607 3.859 1.00 67.56 80 PHE A N 1
ATOM 627 C CA . PHE A 1 80 ? -1.187 -2.521 4.940 1.00 67.56 80 PHE A CA 1
ATOM 628 C C . PHE A 1 80 ? -1.755 -2.191 6.301 1.00 67.56 80 PHE A C 1
ATOM 630 O O . PHE A 1 80 ? -2.602 -1.314 6.424 1.00 67.56 80 PHE A O 1
ATOM 637 N N . PHE A 1 81 ? -1.183 -2.781 7.349 1.00 61.62 81 PHE A N 1
ATOM 638 C CA . PHE A 1 81 ? -1.382 -2.314 8.714 1.00 61.62 81 PHE A CA 1
ATOM 639 C C . PHE A 1 81 ? -0.354 -1.222 9.002 1.00 61.62 81 PHE A C 1
ATOM 641 O O . PHE A 1 81 ? 0.823 -1.504 9.220 1.00 61.62 81 PHE A O 1
ATOM 648 N N . ILE A 1 82 ? -0.784 0.039 8.982 1.00 54.28 82 ILE A N 1
ATOM 649 C CA . ILE A 1 82 ? 0.012 1.105 9.587 1.00 54.28 82 ILE A CA 1
ATOM 650 C C . ILE A 1 82 ? -0.376 1.115 11.058 1.00 54.28 82 ILE A C 1
ATOM 652 O O . ILE A 1 82 ? -1.432 1.628 11.418 1.00 54.28 82 ILE A O 1
ATOM 656 N N . ASN A 1 83 ? 0.465 0.520 11.899 1.00 44.94 83 ASN A N 1
ATOM 657 C CA . ASN A 1 83 ? 0.381 0.695 13.340 1.00 44.94 83 ASN A CA 1
ATOM 658 C C . ASN A 1 83 ? 0.645 2.189 13.603 1.00 44.94 83 ASN A C 1
ATOM 660 O O . ASN A 1 83 ? 1.790 2.633 13.563 1.00 44.94 83 ASN A O 1
ATOM 664 N N . THR A 1 84 ? -0.400 3.010 13.737 1.00 46.12 84 THR A N 1
ATOM 665 C CA . THR A 1 84 ? -0.279 4.467 1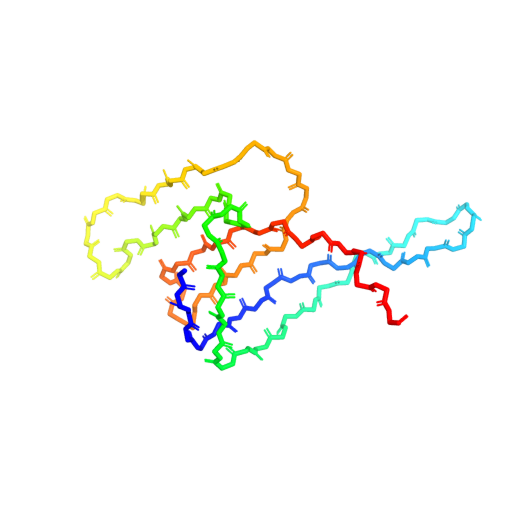3.929 1.00 46.12 84 THR A CA 1
ATOM 666 C C . THR A 1 84 ? 0.162 4.813 15.354 1.00 46.12 84 THR A C 1
ATOM 668 O O . THR A 1 84 ? -0.426 5.679 15.990 1.00 46.12 84 THR A O 1
ATOM 671 N N . GLN A 1 85 ? 1.202 4.147 15.852 1.00 35.84 85 GLN A N 1
ATOM 672 C CA . GLN A 1 85 ? 1.967 4.537 17.035 1.00 35.84 85 GLN A CA 1
ATOM 673 C C . GLN A 1 85 ? 3.287 5.193 16.603 1.00 35.84 85 GLN A C 1
ATOM 675 O O . GLN A 1 85 ? 4.333 4.952 17.194 1.00 35.84 85 GLN A O 1
ATOM 680 N N . ILE A 1 86 ? 3.252 6.035 15.564 1.00 37.47 86 ILE A N 1
ATOM 681 C CA . ILE A 1 86 ? 4.323 7.015 15.360 1.00 37.47 86 ILE A CA 1
ATOM 682 C C . ILE A 1 86 ? 4.059 8.121 16.386 1.00 37.47 86 ILE A C 1
ATOM 684 O O . ILE A 1 86 ? 3.316 9.068 16.127 1.00 37.47 86 ILE A O 1
ATOM 688 N N . LYS A 1 87 ? 4.580 7.918 17.598 1.00 31.80 87 LYS A N 1
ATOM 689 C CA . LYS A 1 87 ? 4.820 8.992 18.560 1.00 31.80 87 LYS A CA 1
ATOM 690 C C . LYS A 1 87 ? 6.011 9.777 18.001 1.00 31.80 87 LYS A C 1
ATOM 692 O O . LYS A 1 87 ? 7.053 9.171 17.765 1.00 31.80 87 LYS A O 1
ATOM 697 N N . PHE A 1 88 ? 5.796 11.057 17.698 1.00 35.38 88 PHE A N 1
ATOM 698 C CA . PHE A 1 88 ? 6.896 12.005 17.519 1.00 35.38 88 PHE A CA 1
ATOM 699 C C . PHE A 1 88 ? 7.607 12.208 18.856 1.00 35.38 88 PHE A C 1
ATOM 701 O O . PHE A 1 88 ? 6.902 12.134 19.893 1.00 35.38 88 PHE A O 1
#

Foldseek 3Di:
DKAAFKWKWDWDQDDDDPPDGGDIDIDIDTDGIDDDDLQFWAWKWFDCPPPPDPTDIDGSDDDDQFIWMAHPVSGIITTGDPPPPPDD